Protein AF-A0A533RVN8-F1 (afdb_monomer_lite)

Sequence (141 aa):
MDSPEVNDNVHPDIPPSTPAGSEGTNKLAKRWAARTWWIIAILVTYLFGLGSGYGIRALNTKDNPEPAASSEVDRLVEQIHPKDGYTIPISFGDLGPQMVEAGVFDRDTFIQVYQQAGKPLSADQLAMLDGTYPGEIVINQ

pLDDT: mean 70.25, std 16.24, range [43.53, 97.0]

Structure (mmCIF, N/CA/C/O backbone):
data_AF-A0A533RVN8-F1
#
_entry.id   AF-A0A533RVN8-F1
#
loop_
_atom_site.group_PDB
_atom_site.id
_atom_site.type_symbol
_atom_site.label_atom_id
_atom_site.label_alt_id
_atom_site.label_comp_id
_atom_site.label_asym_id
_atom_site.label_entity_id
_atom_site.label_seq_id
_atom_site.pdbx_PDB_ins_code
_atom_site.Cartn_x
_atom_site.Cartn_y
_atom_site.Cartn_z
_atom_site.occupancy
_atom_site.B_iso_or_equiv
_atom_site.auth_seq_id
_atom_site.auth_comp_id
_atom_site.auth_asym_id
_atom_site.auth_atom_id
_atom_site.pdbx_PDB_model_num
ATOM 1 N N . MET A 1 1 ? 113.494 12.606 -48.702 1.00 54.25 1 MET A N 1
ATOM 2 C CA . MET A 1 1 ? 113.970 13.306 -47.493 1.00 54.25 1 MET A CA 1
ATOM 3 C C . MET A 1 1 ? 113.760 14.796 -47.699 1.00 54.25 1 MET A C 1
ATOM 5 O O . MET A 1 1 ? 113.925 15.226 -48.832 1.00 54.25 1 MET A O 1
ATOM 9 N N . ASP A 1 2 ? 113.428 15.493 -46.609 1.00 44.78 2 ASP A N 1
ATOM 10 C CA . ASP A 1 2 ? 113.097 16.923 -46.457 1.00 44.78 2 ASP A CA 1
ATOM 11 C C . ASP A 1 2 ? 111.762 17.392 -47.047 1.00 44.78 2 ASP A C 1
ATOM 13 O O . ASP A 1 2 ? 111.443 17.055 -48.178 1.00 44.78 2 ASP A O 1
ATOM 17 N N . SER A 1 3 ? 110.937 18.225 -46.410 1.00 55.09 3 SER A N 1
ATOM 18 C CA . SER A 1 3 ? 110.733 18.734 -45.033 1.00 55.09 3 SER A CA 1
ATOM 19 C C . SER A 1 3 ? 109.453 19.629 -45.143 1.00 55.09 3 SER A C 1
ATOM 21 O O . SER A 1 3 ? 108.723 19.473 -46.121 1.00 55.09 3 SER A O 1
ATOM 23 N N . PRO A 1 4 ? 109.096 20.519 -44.203 1.00 67.62 4 PRO A N 1
ATOM 24 C CA . PRO A 1 4 ? 108.079 20.349 -43.169 1.00 67.62 4 PRO A CA 1
ATOM 25 C C . PRO A 1 4 ? 106.945 21.397 -43.328 1.00 67.62 4 PRO A C 1
ATOM 27 O O . PRO A 1 4 ? 106.757 21.949 -44.404 1.00 67.62 4 PRO A O 1
ATOM 30 N N . GLU A 1 5 ? 106.231 21.684 -42.236 1.00 51.06 5 GLU A N 1
ATOM 31 C CA . GLU A 1 5 ? 105.801 23.032 -41.802 1.00 51.06 5 GLU A CA 1
ATOM 32 C C . GLU A 1 5 ? 104.323 23.099 -41.384 1.00 51.06 5 GLU A C 1
ATOM 34 O O . GLU A 1 5 ? 103.386 23.117 -42.178 1.00 51.06 5 GLU A O 1
ATOM 39 N N . VAL A 1 6 ? 104.160 23.099 -40.061 1.00 62.38 6 VAL A N 1
ATOM 40 C CA . VAL A 1 6 ? 102.952 23.438 -39.310 1.00 62.38 6 VAL A CA 1
ATOM 41 C C . VAL A 1 6 ? 102.718 24.941 -39.426 1.00 62.38 6 VAL A C 1
ATOM 43 O O . VAL A 1 6 ? 103.657 25.694 -39.180 1.00 62.38 6 VAL A O 1
ATOM 46 N N . ASN A 1 7 ? 101.480 25.388 -39.657 1.00 52.78 7 ASN A N 1
ATOM 47 C CA . ASN A 1 7 ? 101.056 26.658 -39.069 1.00 52.78 7 ASN A CA 1
ATOM 48 C C . ASN A 1 7 ? 99.537 26.745 -38.863 1.00 52.78 7 ASN A C 1
ATOM 50 O O . ASN A 1 7 ? 98.756 26.718 -39.815 1.00 52.78 7 ASN A O 1
ATOM 54 N N . ASP A 1 8 ? 99.166 26.864 -37.592 1.00 66.56 8 ASP A N 1
ATOM 55 C CA . ASP A 1 8 ? 97.851 27.232 -37.087 1.00 66.56 8 ASP A CA 1
ATOM 56 C C . ASP A 1 8 ? 97.520 28.676 -37.472 1.00 66.56 8 ASP A C 1
ATOM 58 O O . ASP A 1 8 ? 98.383 29.539 -37.378 1.00 66.56 8 ASP A O 1
ATOM 62 N N . ASN A 1 9 ? 96.266 28.983 -37.815 1.00 53.00 9 ASN A N 1
ATOM 63 C CA . ASN A 1 9 ? 95.698 30.286 -37.461 1.00 53.00 9 ASN A CA 1
ATOM 64 C C . ASN A 1 9 ? 94.168 30.268 -37.478 1.00 53.00 9 ASN A C 1
ATOM 66 O O . ASN A 1 9 ? 93.513 29.964 -38.474 1.00 53.00 9 ASN A O 1
ATOM 70 N N . VAL A 1 10 ? 93.632 30.614 -36.313 1.00 52.97 10 VAL A N 1
ATOM 71 C CA . VAL A 1 10 ? 92.223 30.784 -35.972 1.00 52.97 10 VAL A CA 1
ATOM 72 C C . VAL A 1 10 ? 91.805 32.238 -36.252 1.00 52.97 10 VAL A C 1
ATOM 74 O O . VAL A 1 10 ? 92.599 33.154 -36.043 1.00 52.97 10 VAL A O 1
ATOM 77 N N . HIS A 1 11 ? 90.508 32.418 -36.544 1.00 57.50 11 HIS A N 1
ATOM 78 C CA . HIS A 1 11 ? 89.643 33.568 -36.186 1.00 57.50 11 HIS A CA 1
ATOM 79 C C . HIS A 1 11 ? 89.325 34.649 -37.265 1.00 57.50 11 HIS A C 1
ATOM 81 O O . HIS A 1 11 ? 90.005 34.705 -38.284 1.00 57.50 11 HIS A O 1
ATOM 87 N N . PRO A 1 12 ? 88.265 35.482 -37.094 1.00 61.88 12 PRO A N 1
ATOM 88 C CA . PRO A 1 12 ? 86.863 35.226 -37.491 1.00 61.88 12 PRO A CA 1
ATOM 89 C C . PRO A 1 12 ? 86.208 36.368 -38.320 1.00 61.88 12 PRO A C 1
ATOM 91 O O . PRO A 1 12 ? 86.856 37.328 -38.715 1.00 61.88 12 PRO A O 1
ATOM 94 N N . ASP A 1 13 ? 84.883 36.256 -38.481 1.00 45.62 13 ASP A N 1
ATOM 95 C CA . ASP A 1 13 ? 83.883 37.330 -38.610 1.00 45.62 13 ASP A CA 1
ATOM 96 C C . ASP A 1 13 ? 83.578 37.988 -39.978 1.00 45.62 13 ASP A C 1
ATOM 98 O O . ASP A 1 13 ? 84.211 38.944 -40.401 1.00 45.62 13 ASP A O 1
ATOM 102 N N . ILE A 1 14 ? 82.517 37.439 -40.602 1.00 52.94 14 ILE A N 1
ATOM 103 C CA . ILE A 1 14 ? 81.259 38.019 -41.158 1.00 52.94 14 ILE A CA 1
ATOM 104 C C . ILE A 1 14 ? 81.244 39.375 -41.941 1.00 52.94 14 ILE A C 1
ATOM 106 O O . ILE A 1 14 ? 82.153 40.185 -41.868 1.00 52.94 14 ILE A O 1
ATOM 110 N N . PRO A 1 15 ? 80.181 39.662 -42.729 1.00 68.00 15 PRO A N 1
ATOM 111 C CA . PRO A 1 15 ? 80.131 39.645 -44.193 1.00 68.00 15 PRO A CA 1
ATOM 112 C C . PRO A 1 15 ? 79.923 41.072 -44.774 1.00 68.00 15 PRO A C 1
ATOM 114 O O . PRO A 1 15 ? 79.962 42.065 -44.050 1.00 68.00 15 PRO A O 1
ATOM 117 N N . PRO A 1 16 ? 79.567 41.220 -46.061 1.00 50.38 16 PRO A N 1
ATOM 118 C CA . PRO A 1 16 ? 78.174 41.623 -46.253 1.00 50.38 16 PRO A CA 1
ATOM 119 C C . PRO A 1 16 ? 77.472 40.845 -47.364 1.00 50.38 16 PRO A C 1
ATOM 121 O O . PRO A 1 16 ? 77.880 40.795 -48.521 1.00 50.38 16 PRO A O 1
ATOM 124 N N . SER A 1 17 ? 76.343 40.275 -46.968 1.00 61.84 17 SER A N 1
ATOM 125 C CA . SER A 1 17 ? 75.246 39.846 -47.820 1.00 61.84 17 SER A CA 1
ATOM 126 C C . SER A 1 17 ? 74.404 41.051 -48.236 1.00 61.84 17 SER A C 1
ATOM 128 O O . SER A 1 17 ? 74.107 41.886 -47.384 1.00 61.84 17 SER A O 1
ATOM 130 N N . THR A 1 18 ? 73.915 41.083 -49.477 1.00 53.69 18 THR A N 1
ATOM 131 C CA . THR A 1 18 ? 72.487 41.291 -49.803 1.00 53.69 18 THR A CA 1
ATOM 132 C C . THR A 1 18 ? 72.244 40.924 -51.276 1.00 53.69 18 THR A C 1
ATOM 134 O O . THR A 1 18 ? 73.136 41.106 -52.104 1.00 53.69 18 THR A O 1
ATOM 137 N N . PRO A 1 19 ? 71.085 40.321 -51.595 1.00 58.12 19 PRO A N 1
ATOM 138 C CA . PRO A 1 19 ? 70.924 39.371 -52.682 1.00 58.12 19 PRO A CA 1
ATOM 139 C C . PRO A 1 19 ? 70.208 39.983 -53.890 1.00 58.12 19 PRO A C 1
ATOM 141 O O . PRO A 1 19 ? 69.416 40.912 -53.757 1.00 58.12 19 PRO A O 1
ATOM 144 N N . ALA A 1 20 ? 70.390 39.384 -55.063 1.00 43.53 20 ALA A N 1
ATOM 145 C CA . ALA A 1 20 ? 69.442 39.552 -56.154 1.00 43.53 20 ALA A CA 1
ATOM 146 C C . ALA A 1 20 ? 69.366 38.279 -57.002 1.00 43.53 20 ALA A C 1
ATOM 148 O O . ALA A 1 20 ? 70.203 38.032 -57.860 1.00 43.53 20 ALA A O 1
ATOM 149 N N . GLY A 1 21 ? 68.307 37.510 -56.745 1.00 47.00 21 GLY A N 1
ATOM 150 C CA . GLY A 1 21 ? 67.550 36.822 -57.7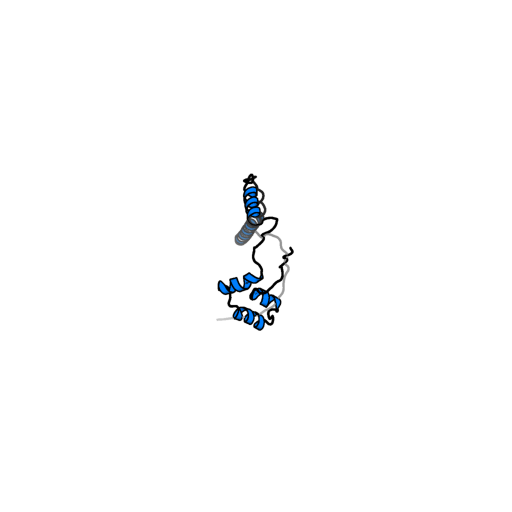85 1.00 47.00 21 GLY A CA 1
ATOM 151 C C . GLY A 1 21 ? 68.160 35.553 -58.371 1.00 47.00 21 GLY A C 1
ATOM 152 O O . GLY A 1 21 ? 68.960 35.591 -59.295 1.00 47.00 21 GLY A O 1
ATOM 153 N N . SER A 1 22 ? 67.620 34.407 -57.969 1.00 52.53 22 SER A N 1
ATOM 154 C CA . SER A 1 22 ? 66.624 33.683 -58.781 1.00 52.53 22 SER A CA 1
ATOM 155 C C . SER A 1 22 ? 66.506 32.246 -58.273 1.00 52.53 22 SER A C 1
ATOM 157 O O . SER A 1 22 ? 67.136 31.322 -58.778 1.00 52.53 22 SER A O 1
ATOM 159 N N . GLU A 1 23 ? 65.671 32.036 -57.256 1.00 48.47 23 GLU A N 1
ATOM 160 C CA . GLU A 1 23 ? 65.262 30.677 -56.914 1.00 48.47 23 GLU A CA 1
ATOM 161 C C . GLU A 1 23 ? 64.190 30.220 -57.891 1.00 48.47 23 GLU A C 1
ATOM 163 O O . GLU A 1 23 ? 63.016 30.591 -57.839 1.00 48.47 23 GLU A O 1
ATOM 168 N N . GLY A 1 24 ? 64.649 29.398 -58.825 1.00 51.25 24 GLY A N 1
ATOM 169 C CA . GLY A 1 24 ? 63.790 28.495 -59.540 1.00 51.25 24 GLY A CA 1
ATOM 170 C C . GLY A 1 24 ? 63.241 27.387 -58.644 1.00 51.25 24 GLY A C 1
ATOM 171 O O . GLY A 1 24 ? 63.704 27.092 -57.545 1.00 51.25 24 GLY A O 1
ATOM 172 N N . THR A 1 25 ? 62.331 26.662 -59.281 1.00 50.28 25 THR A N 1
ATOM 173 C CA . THR A 1 25 ? 61.977 25.267 -59.017 1.00 50.28 25 THR A CA 1
ATOM 174 C C . THR A 1 25 ? 60.860 25.026 -58.003 1.00 50.28 25 THR A C 1
ATOM 176 O O . THR A 1 25 ? 61.015 24.560 -56.881 1.00 50.28 25 THR A O 1
ATOM 179 N N . ASN A 1 26 ? 59.656 25.190 -58.548 1.00 55.75 26 ASN A N 1
ATOM 180 C CA . ASN A 1 26 ? 58.464 24.392 -58.281 1.00 55.75 26 ASN A CA 1
ATOM 181 C C . ASN A 1 26 ? 58.758 22.878 -58.180 1.00 55.75 26 ASN A C 1
ATOM 183 O O . ASN A 1 26 ? 58.464 22.140 -59.118 1.00 55.75 26 ASN A O 1
ATOM 187 N N . LYS A 1 27 ? 59.327 22.380 -57.076 1.00 51.00 27 LYS A N 1
ATOM 188 C CA . LYS A 1 27 ? 59.435 20.931 -56.798 1.00 51.00 27 LYS A CA 1
ATOM 189 C C . LYS A 1 27 ? 59.322 20.570 -55.310 1.00 51.00 27 LYS A C 1
ATOM 191 O O . LYS A 1 27 ? 59.864 19.554 -54.893 1.00 51.00 27 LYS A O 1
ATOM 196 N N . LEU A 1 28 ? 58.556 21.326 -54.516 1.00 51.78 28 LEU A N 1
ATOM 197 C CA . LEU A 1 28 ? 58.273 20.954 -53.117 1.00 51.78 28 LEU A CA 1
ATOM 198 C C . LEU A 1 28 ? 56.783 20.873 -52.743 1.00 51.78 28 LEU A C 1
ATOM 200 O O . LEU A 1 28 ? 56.444 20.849 -51.570 1.00 51.78 28 LEU A O 1
ATOM 204 N N . ALA A 1 29 ? 55.866 20.769 -53.708 1.00 52.78 29 ALA A N 1
ATOM 205 C CA . ALA A 1 29 ? 54.424 20.729 -53.413 1.00 52.78 29 ALA A CA 1
ATOM 206 C C . ALA A 1 29 ? 53.807 19.313 -53.380 1.00 52.78 29 ALA A C 1
ATOM 208 O O . ALA A 1 29 ? 52.590 19.172 -53.290 1.00 52.78 29 ALA A O 1
ATOM 209 N N . LYS A 1 30 ? 54.601 18.233 -53.474 1.00 52.19 30 LYS A N 1
ATOM 210 C CA . LYS A 1 30 ? 54.048 16.884 -53.735 1.00 52.19 30 LYS A CA 1
ATOM 211 C C . LYS A 1 30 ? 53.796 16.006 -52.499 1.00 52.19 30 LYS A C 1
ATOM 213 O O . LYS A 1 30 ? 53.165 14.965 -52.629 1.00 52.19 30 LYS A O 1
ATOM 218 N N . ARG A 1 31 ? 54.231 16.392 -51.292 1.00 55.19 31 ARG A N 1
ATOM 219 C CA . ARG A 1 31 ? 54.023 15.572 -50.070 1.00 55.19 31 ARG A CA 1
ATOM 220 C C . ARG A 1 31 ? 53.049 16.169 -49.052 1.00 55.19 31 ARG A C 1
ATOM 222 O O . ARG A 1 31 ? 52.625 15.463 -48.144 1.00 55.19 31 ARG A O 1
ATOM 229 N N . TRP A 1 32 ? 52.649 17.428 -49.220 1.00 51.09 32 TRP A N 1
ATOM 230 C CA . TRP A 1 32 ? 51.694 18.103 -48.329 1.00 51.09 32 TRP A CA 1
ATOM 231 C C . TRP A 1 32 ? 50.252 18.048 -48.853 1.00 51.09 32 TRP A C 1
ATOM 233 O O . TRP A 1 32 ? 49.316 18.139 -48.068 1.00 51.09 32 TRP A O 1
ATOM 243 N N . ALA A 1 33 ? 50.065 17.779 -50.151 1.00 56.12 33 ALA A N 1
ATOM 244 C CA . ALA A 1 33 ? 48.748 17.675 -50.781 1.00 56.12 33 ALA A CA 1
ATOM 245 C C . ALA A 1 33 ? 47.895 16.512 -50.239 1.00 56.12 33 ALA A C 1
ATOM 247 O O . ALA A 1 33 ? 46.680 16.640 -50.174 1.00 56.12 33 ALA A O 1
ATOM 248 N N . ALA A 1 34 ? 48.510 15.408 -49.796 1.00 58.84 34 ALA A N 1
ATOM 249 C CA . ALA A 1 34 ? 47.780 14.252 -49.265 1.00 58.84 34 ALA A CA 1
ATOM 250 C C . ALA A 1 34 ? 47.105 14.538 -47.909 1.00 58.84 34 ALA A C 1
ATOM 252 O O . ALA A 1 34 ? 46.005 14.054 -47.652 1.00 58.84 34 ALA A O 1
ATOM 253 N N . ARG A 1 35 ? 47.732 15.364 -47.056 1.00 60.72 35 ARG A N 1
ATOM 254 C CA . ARG A 1 35 ? 47.152 15.800 -45.774 1.00 60.72 35 ARG A CA 1
ATOM 255 C C . ARG A 1 35 ? 46.046 16.828 -45.983 1.00 60.72 35 ARG A C 1
ATOM 257 O O . ARG A 1 35 ? 45.006 16.734 -45.341 1.00 60.72 35 ARG A O 1
ATOM 264 N N . THR A 1 36 ? 46.236 17.753 -46.922 1.00 64.75 36 THR A N 1
ATOM 265 C CA . THR A 1 36 ? 45.211 18.743 -47.279 1.00 64.75 36 THR A CA 1
ATOM 266 C C . THR A 1 36 ? 43.980 18.077 -47.894 1.00 64.75 36 THR A C 1
ATOM 268 O O . THR A 1 36 ? 42.862 18.453 -47.563 1.00 64.75 36 THR A O 1
ATOM 271 N N . TRP A 1 37 ? 44.160 17.031 -48.707 1.00 76.31 37 TRP A N 1
ATOM 272 C CA . TRP A 1 37 ? 43.045 16.245 -49.248 1.00 76.31 37 TRP A CA 1
ATOM 273 C C . TRP A 1 37 ? 42.254 15.508 -48.161 1.00 76.31 37 TRP A C 1
ATOM 275 O O . TRP A 1 37 ? 41.029 15.474 -48.216 1.00 76.31 37 TRP A O 1
ATOM 285 N N . TRP A 1 38 ? 42.934 14.984 -47.137 1.00 80.44 38 TRP A N 1
ATOM 286 C CA . TRP A 1 38 ? 42.283 14.350 -45.984 1.00 80.44 38 TRP A CA 1
ATOM 287 C C . TRP A 1 38 ? 41.460 15.341 -45.150 1.00 80.44 38 TRP A C 1
ATOM 289 O O . TRP A 1 38 ? 40.347 15.025 -44.736 1.00 80.44 38 TRP A O 1
ATOM 299 N N . ILE A 1 39 ? 41.964 16.563 -44.952 1.00 83.44 39 ILE A N 1
ATOM 300 C CA . ILE A 1 39 ? 41.230 17.624 -44.246 1.00 83.44 39 ILE A CA 1
ATOM 301 C C . ILE A 1 39 ? 40.012 18.076 -45.061 1.00 83.44 39 ILE A C 1
ATOM 303 O O . ILE A 1 39 ? 38.932 18.238 -44.500 1.00 83.44 39 ILE A O 1
ATOM 307 N N . ILE A 1 40 ? 40.149 18.217 -46.383 1.00 85.44 40 ILE A N 1
ATOM 308 C CA . ILE A 1 40 ? 39.026 18.557 -47.269 1.00 85.44 40 ILE A CA 1
ATOM 309 C C . ILE A 1 40 ? 37.967 17.448 -47.251 1.00 85.44 40 ILE A C 1
ATOM 311 O O . ILE A 1 40 ? 36.782 17.750 -47.148 1.00 85.44 40 ILE A O 1
ATOM 315 N N . ALA A 1 41 ? 38.369 16.174 -47.275 1.00 83.75 41 ALA A N 1
ATOM 316 C CA . ALA A 1 41 ? 37.435 15.051 -47.193 1.00 83.75 41 ALA A CA 1
ATOM 317 C C . ALA A 1 41 ? 36.651 15.035 -45.866 1.00 83.75 41 ALA A C 1
ATOM 319 O O . ALA A 1 41 ? 35.435 14.831 -45.876 1.00 83.75 41 ALA A O 1
ATOM 320 N N . ILE A 1 42 ? 37.309 15.319 -44.733 1.00 85.19 42 ILE A N 1
ATOM 321 C CA . ILE A 1 42 ? 36.640 15.463 -43.429 1.00 85.19 42 ILE A CA 1
ATOM 322 C C . ILE A 1 42 ? 35.682 16.656 -43.441 1.00 85.19 42 ILE A C 1
ATOM 324 O O . ILE A 1 42 ? 34.551 16.532 -42.982 1.00 85.19 42 ILE A O 1
ATOM 328 N N . LEU A 1 43 ? 36.100 17.795 -43.994 1.00 85.50 43 LEU A N 1
ATOM 329 C CA . LEU A 1 43 ? 35.292 19.012 -44.017 1.00 85.50 43 LEU A CA 1
ATOM 330 C C . LEU A 1 43 ? 34.041 18.839 -44.894 1.00 85.50 43 LEU A C 1
ATOM 332 O O . LEU A 1 43 ? 32.952 19.225 -44.483 1.00 85.50 43 LEU A O 1
ATOM 336 N N . VAL A 1 44 ? 34.162 18.173 -46.046 1.00 85.56 44 VAL A N 1
ATOM 337 C CA . VAL A 1 44 ? 33.020 17.816 -46.907 1.00 85.56 44 VAL A CA 1
ATOM 338 C C . VAL A 1 44 ? 32.095 16.816 -46.211 1.00 85.56 44 VAL A C 1
ATOM 340 O O . VAL A 1 44 ? 30.880 16.994 -46.247 1.00 85.56 44 VAL A O 1
ATOM 343 N N . THR A 1 45 ? 32.648 15.812 -45.523 1.00 77.56 45 THR A N 1
ATOM 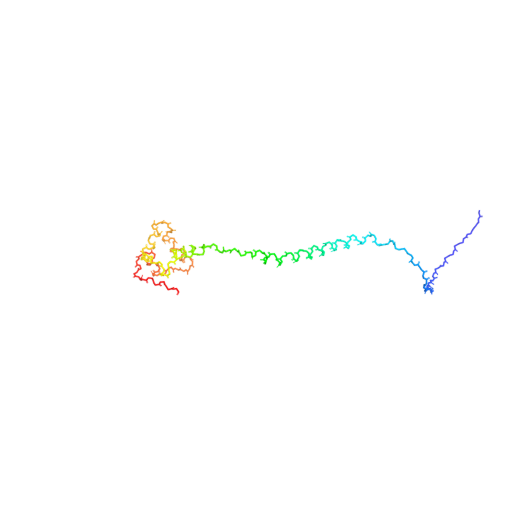344 C CA . THR A 1 45 ? 31.860 14.847 -44.734 1.00 77.56 45 THR A CA 1
ATOM 345 C C . THR A 1 45 ? 31.126 15.536 -43.586 1.00 77.56 45 THR A C 1
ATOM 347 O O . THR A 1 45 ? 29.980 15.203 -43.313 1.00 77.56 45 THR A O 1
ATOM 350 N N . TYR A 1 46 ? 31.743 16.531 -42.945 1.00 80.19 46 TYR A N 1
ATOM 351 C CA . TYR A 1 46 ? 31.110 17.321 -41.894 1.00 80.19 46 TYR A CA 1
ATOM 352 C C . TYR A 1 46 ? 30.012 18.230 -42.463 1.00 80.19 46 TYR A C 1
ATOM 354 O O . TYR A 1 46 ? 28.925 18.275 -41.903 1.00 80.19 46 TYR A O 1
ATOM 362 N N . LEU A 1 47 ? 30.224 18.879 -43.615 1.00 74.69 47 LEU A N 1
ATOM 363 C CA . LEU A 1 47 ? 29.179 19.673 -44.277 1.00 74.69 47 LEU A CA 1
ATOM 364 C C . LEU A 1 47 ? 27.985 18.814 -44.729 1.00 74.69 47 LEU A C 1
ATOM 366 O O . LEU A 1 47 ? 26.840 19.236 -44.571 1.00 74.69 47 LEU A O 1
ATOM 370 N N . PHE A 1 48 ? 28.228 17.603 -45.238 1.00 70.19 48 PHE A N 1
ATOM 371 C CA . PHE A 1 48 ? 27.159 16.673 -45.618 1.00 70.19 48 PHE A CA 1
ATOM 372 C C . PHE A 1 48 ? 26.483 16.015 -44.404 1.00 70.19 48 PHE A C 1
ATOM 374 O O . PHE A 1 48 ? 25.260 15.896 -44.372 1.00 70.19 48 PHE A O 1
ATOM 381 N N . GLY A 1 49 ? 27.249 15.621 -43.387 1.00 66.69 49 GLY A N 1
ATOM 382 C CA . GLY A 1 49 ? 26.746 14.957 -42.182 1.00 66.69 49 GLY A CA 1
ATOM 383 C C . GLY A 1 49 ? 25.982 15.891 -41.244 1.00 66.69 49 GLY A C 1
ATOM 384 O O . GLY A 1 49 ? 24.980 15.482 -40.664 1.00 66.69 49 GLY A O 1
ATOM 385 N N . LEU A 1 50 ? 26.393 17.159 -41.138 1.00 65.31 50 LEU A N 1
ATOM 386 C CA . LEU A 1 50 ? 25.727 18.139 -40.275 1.00 65.31 50 LEU A CA 1
ATOM 387 C C . LEU A 1 50 ? 24.473 18.744 -40.935 1.00 65.31 50 LEU A C 1
ATOM 389 O O . LEU A 1 50 ? 23.520 19.083 -40.239 1.00 65.31 50 LEU A O 1
ATOM 393 N N . GLY A 1 51 ? 24.430 18.831 -42.271 1.00 56.09 51 GLY A N 1
ATOM 394 C CA . GLY A 1 51 ? 23.258 19.310 -43.020 1.00 56.09 51 GLY A CA 1
ATOM 395 C C . GLY A 1 51 ? 22.167 18.253 -43.255 1.00 56.09 51 GLY A C 1
ATOM 396 O O . GLY A 1 51 ? 21.015 18.602 -43.503 1.00 56.09 51 GLY A O 1
ATOM 397 N N . SER A 1 52 ? 22.497 16.962 -43.147 1.00 59.00 52 SER A N 1
ATOM 398 C CA . SER A 1 52 ? 21.592 15.848 -43.474 1.00 59.00 52 SER A CA 1
ATOM 399 C C . SER A 1 52 ? 20.474 15.602 -42.447 1.00 59.00 52 SER A C 1
ATOM 401 O O . SER A 1 52 ? 19.515 14.897 -42.765 1.00 59.00 52 SER A O 1
ATOM 403 N N . GLY A 1 53 ? 20.579 16.128 -41.222 1.00 59.38 53 GLY A N 1
ATOM 404 C CA . GLY A 1 53 ? 19.664 15.783 -40.124 1.00 59.38 53 GLY A CA 1
ATOM 405 C C . GLY A 1 53 ? 18.442 16.693 -39.963 1.00 59.38 53 GLY A C 1
ATOM 406 O O . GLY A 1 53 ? 17.440 16.269 -39.391 1.00 59.38 53 GLY A O 1
ATOM 407 N N . TYR A 1 54 ? 18.492 17.931 -40.464 1.00 65.50 54 TYR A N 1
ATOM 408 C CA . TYR A 1 54 ? 17.509 18.960 -40.089 1.00 65.50 54 TYR A CA 1
ATOM 409 C C . TYR A 1 54 ? 16.356 19.149 -41.092 1.00 65.50 54 TYR A C 1
ATOM 411 O O . TYR A 1 54 ? 15.380 19.817 -40.766 1.00 65.50 54 TYR A O 1
ATOM 419 N N . GLY A 1 55 ? 16.425 18.550 -42.288 1.00 61.44 55 GLY A N 1
ATOM 420 C CA . GLY A 1 55 ? 15.447 18.783 -43.366 1.00 61.44 55 GLY A CA 1
ATOM 421 C C . GLY A 1 55 ? 14.476 17.637 -43.682 1.00 61.44 55 GLY A C 1
ATOM 422 O O . GLY A 1 55 ? 13.456 17.867 -44.325 1.00 61.44 55 GLY A O 1
ATOM 423 N N . ILE A 1 56 ? 14.744 16.400 -43.244 1.00 59.22 56 ILE A N 1
ATOM 424 C CA . ILE A 1 56 ? 13.995 15.218 -43.731 1.00 59.22 56 ILE A CA 1
ATOM 425 C C . ILE A 1 56 ? 12.703 14.943 -42.939 1.00 59.22 56 ILE A C 1
ATOM 427 O O . ILE A 1 56 ? 11.842 14.195 -43.396 1.00 59.22 56 ILE A O 1
ATOM 431 N N . ARG A 1 57 ? 12.474 15.615 -41.802 1.00 58.88 57 ARG A N 1
ATOM 432 C CA . ARG A 1 57 ? 11.212 15.455 -41.055 1.00 58.88 57 ARG A CA 1
ATOM 433 C C . ARG A 1 57 ? 10.047 16.288 -41.609 1.00 58.88 57 ARG A C 1
ATOM 435 O O . ARG A 1 57 ? 8.908 15.980 -41.294 1.00 58.88 57 ARG A O 1
ATOM 442 N N . ALA A 1 58 ? 10.314 17.300 -42.442 1.00 57.28 58 ALA A N 1
ATOM 443 C CA . ALA A 1 58 ? 9.287 18.221 -42.947 1.00 57.28 58 ALA A CA 1
ATOM 444 C C . ALA A 1 58 ? 8.678 17.816 -44.304 1.00 57.28 58 ALA A C 1
ATOM 446 O O . ALA A 1 58 ? 7.589 18.266 -44.637 1.00 57.28 58 ALA A O 1
ATOM 447 N N . LEU A 1 59 ? 9.341 16.953 -45.082 1.00 62.31 59 LEU A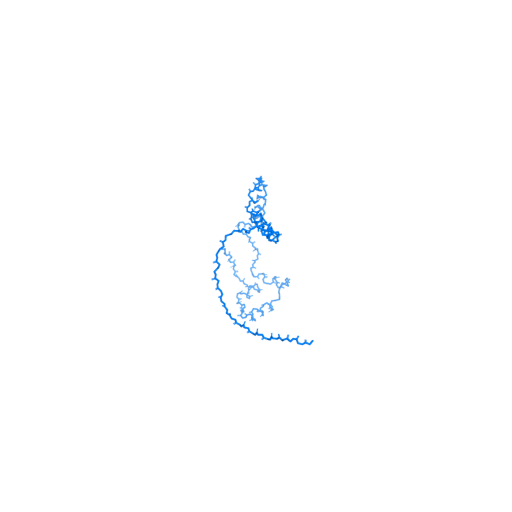 N 1
ATOM 448 C CA . LEU A 1 59 ? 8.852 16.524 -46.405 1.00 62.31 59 LEU A CA 1
ATOM 449 C C . LEU A 1 59 ? 8.074 15.197 -46.381 1.00 62.31 59 LEU A C 1
ATOM 451 O O . LEU A 1 59 ? 7.480 14.821 -47.389 1.00 62.31 59 LEU A O 1
ATOM 455 N N . ASN A 1 60 ? 8.047 14.505 -45.237 1.00 57.31 60 ASN A N 1
ATOM 456 C CA . ASN A 1 60 ? 7.284 13.266 -45.048 1.00 57.31 60 ASN A CA 1
ATOM 457 C C . ASN A 1 60 ? 5.928 13.470 -44.359 1.00 57.31 60 ASN A C 1
ATOM 459 O O . ASN A 1 60 ? 5.208 12.495 -44.155 1.00 57.31 60 ASN A O 1
ATOM 463 N N . THR A 1 61 ? 5.530 14.712 -44.074 1.00 56.91 61 THR A N 1
ATOM 464 C CA . THR A 1 61 ? 4.138 15.041 -43.739 1.00 56.91 61 THR A CA 1
ATOM 465 C C . THR A 1 61 ? 3.333 15.118 -45.036 1.00 56.91 61 THR A C 1
ATOM 467 O O . THR A 1 61 ? 2.886 16.179 -45.453 1.00 56.91 61 THR A O 1
ATOM 470 N N . LYS A 1 62 ? 3.218 13.987 -45.739 1.00 53.12 62 LYS A N 1
ATOM 471 C CA . LYS A 1 62 ? 2.106 13.799 -46.666 1.00 53.12 62 LYS A CA 1
ATOM 472 C C . LYS A 1 62 ? 0.899 13.516 -45.799 1.00 53.12 62 LYS A C 1
ATOM 474 O O . LYS A 1 62 ? 0.948 12.590 -44.992 1.00 53.12 62 LYS A O 1
ATOM 479 N N . ASP A 1 63 ? -0.116 14.346 -45.966 1.00 59.16 63 ASP A N 1
ATOM 480 C CA . ASP A 1 63 ? -1.433 14.234 -45.364 1.00 59.16 63 ASP A CA 1
ATOM 481 C C . ASP A 1 63 ? -1.898 12.777 -45.409 1.00 59.16 63 ASP A C 1
ATOM 483 O O . ASP A 1 63 ? -2.341 12.265 -46.437 1.00 59.16 63 ASP A O 1
ATOM 487 N N . ASN A 1 64 ? -1.726 12.080 -44.290 1.00 55.59 64 ASN A N 1
ATOM 488 C CA . ASN A 1 64 ? -2.421 10.837 -44.059 1.00 55.59 64 ASN A CA 1
ATOM 489 C C . ASN A 1 64 ? -3.785 11.297 -43.545 1.00 55.59 64 ASN A C 1
ATOM 491 O O . ASN A 1 64 ? -3.813 11.891 -42.463 1.00 55.59 64 ASN A O 1
ATOM 495 N N . PRO A 1 65 ? -4.894 11.138 -44.292 1.00 55.66 65 PRO A N 1
ATOM 496 C CA . PRO A 1 65 ? -6.197 11.325 -43.681 1.00 55.66 65 PRO A CA 1
ATOM 497 C C . PRO A 1 65 ? -6.230 10.379 -42.483 1.00 55.66 65 PRO A C 1
ATOM 499 O O . PRO A 1 65 ? -6.064 9.169 -42.649 1.00 55.66 65 PRO A O 1
ATOM 502 N N . GLU A 1 66 ? -6.326 10.952 -41.281 1.00 54.31 66 GLU A N 1
ATOM 503 C CA . GLU A 1 66 ? -6.514 10.198 -40.051 1.00 54.31 66 GLU A CA 1
ATOM 504 C C . GLU A 1 66 ? -7.574 9.127 -40.322 1.00 54.31 66 GLU A C 1
ATOM 506 O O . GLU A 1 66 ? -8.699 9.466 -40.713 1.00 54.31 66 GLU A O 1
ATOM 511 N N . PRO A 1 67 ? -7.256 7.831 -40.167 1.00 50.75 67 PRO A N 1
ATOM 512 C CA . PRO A 1 67 ? -8.321 6.861 -40.097 1.00 50.75 67 PRO A CA 1
ATOM 513 C C . PRO A 1 67 ? -9.139 7.227 -38.857 1.00 50.75 67 PRO A C 1
ATOM 515 O O . PRO A 1 67 ? -8.587 7.670 -37.850 1.00 50.75 67 PRO A O 1
ATOM 518 N N . ALA A 1 68 ? -10.447 7.013 -38.923 1.00 55.50 68 ALA A N 1
ATOM 519 C CA . ALA A 1 68 ? -11.429 7.205 -37.855 1.00 55.50 68 ALA A CA 1
ATOM 520 C C . ALA A 1 68 ? -11.171 6.379 -36.562 1.00 55.50 68 ALA A C 1
ATOM 522 O O . ALA A 1 68 ? -12.093 6.109 -35.796 1.00 55.50 68 ALA A O 1
ATOM 523 N N . ALA A 1 69 ? -9.925 5.975 -36.311 1.00 55.66 69 ALA A N 1
ATOM 524 C CA . ALA A 1 69 ? -9.429 5.244 -35.158 1.00 55.66 69 ALA A CA 1
ATOM 525 C C . ALA A 1 69 ? -9.367 6.094 -33.879 1.00 55.66 69 ALA A C 1
ATOM 527 O O . ALA A 1 69 ? -9.375 5.520 -32.794 1.00 55.66 69 ALA A O 1
ATOM 528 N N . SER A 1 70 ? -9.362 7.431 -33.974 1.00 56.94 70 SER A N 1
ATOM 529 C CA . SER A 1 70 ? -9.519 8.300 -32.795 1.00 56.94 70 SER A CA 1
ATOM 530 C C . SER A 1 70 ? -10.837 8.005 -32.078 1.00 56.94 70 SER A C 1
ATOM 532 O O . SER A 1 70 ? -10.846 7.773 -30.877 1.00 56.94 70 SER A O 1
ATOM 534 N N . SER A 1 71 ? -11.927 7.838 -32.834 1.00 65.44 71 SER A N 1
ATOM 535 C CA . SER A 1 71 ? -13.242 7.526 -32.265 1.00 65.44 71 SER A CA 1
ATOM 536 C C . SER A 1 71 ? -13.335 6.148 -31.600 1.00 65.44 71 SER A C 1
ATOM 538 O O . SER A 1 71 ? -14.126 5.966 -30.679 1.00 65.44 71 SER A O 1
ATOM 540 N N . GLU A 1 72 ? -12.548 5.169 -32.050 1.00 73.25 72 GLU A N 1
ATOM 541 C CA . GLU A 1 72 ? -12.563 3.815 -31.487 1.00 73.25 72 GLU A CA 1
ATOM 542 C C . GLU A 1 72 ? -11.713 3.732 -30.217 1.00 73.25 72 GLU A C 1
ATOM 544 O O . GLU A 1 72 ? -12.153 3.163 -29.218 1.00 73.25 72 GLU A O 1
ATOM 549 N N . VAL A 1 73 ? -10.547 4.385 -30.213 1.00 75.56 73 VAL A N 1
ATOM 550 C CA . VAL A 1 73 ? -9.726 4.538 -29.006 1.00 75.56 73 VAL A CA 1
ATOM 551 C C . VAL A 1 73 ? -10.463 5.369 -27.955 1.00 75.56 73 VAL A C 1
ATOM 553 O O . VAL A 1 73 ? -10.498 4.961 -26.800 1.00 75.56 73 VAL A O 1
ATOM 556 N N . ASP A 1 74 ? -11.133 6.458 -28.336 1.00 74.69 74 ASP A N 1
ATOM 557 C CA . ASP A 1 74 ? -11.914 7.285 -27.405 1.00 74.69 74 ASP A CA 1
ATOM 558 C C . ASP A 1 74 ? -13.081 6.508 -26.777 1.00 74.69 74 ASP A C 1
ATOM 560 O O . ASP A 1 74 ? -13.346 6.639 -25.582 1.00 74.69 74 ASP A O 1
ATOM 564 N N . ARG A 1 75 ? -13.743 5.632 -27.546 1.00 73.31 75 ARG A N 1
ATOM 565 C CA . ARG A 1 75 ? -14.796 4.741 -27.027 1.00 73.31 75 ARG A CA 1
ATOM 566 C C . ARG A 1 75 ? -14.252 3.677 -26.078 1.00 73.31 75 ARG A C 1
ATOM 568 O O . ARG A 1 75 ? -14.891 3.384 -25.071 1.00 73.31 75 ARG A O 1
ATOM 575 N N . LEU A 1 76 ? -13.080 3.113 -26.374 1.00 75.81 76 LEU A N 1
ATOM 576 C CA . LEU A 1 76 ? -12.400 2.176 -25.475 1.00 75.81 76 LEU A CA 1
ATOM 577 C C . LEU A 1 76 ? -11.960 2.869 -24.183 1.00 75.81 76 LEU A C 1
ATOM 579 O O . LEU A 1 76 ? -12.114 2.295 -23.108 1.00 75.81 76 LEU A O 1
ATOM 583 N N . VAL A 1 77 ? -11.468 4.107 -24.274 1.00 72.00 77 VAL A N 1
ATOM 584 C CA . VAL A 1 77 ? -11.101 4.936 -23.119 1.00 72.00 77 VAL A CA 1
ATOM 585 C C . VAL A 1 77 ? -12.327 5.248 -22.259 1.00 72.00 77 VAL A C 1
ATOM 587 O O . VAL A 1 77 ? -12.251 5.109 -21.043 1.00 72.00 77 VAL A O 1
ATOM 590 N N . GLU A 1 78 ? -13.470 5.587 -22.859 1.00 69.31 78 GLU A N 1
ATOM 591 C CA . GLU A 1 78 ? -14.724 5.824 -22.124 1.00 69.31 78 GLU A CA 1
ATOM 592 C C . GLU A 1 78 ? -15.280 4.542 -21.477 1.00 69.31 78 GLU A C 1
ATOM 594 O O . GLU A 1 78 ? -15.882 4.602 -20.407 1.00 69.31 78 GLU A O 1
ATOM 599 N N . GLN A 1 79 ? -15.026 3.372 -22.076 1.00 69.69 79 GLN A N 1
ATOM 600 C CA . GLN A 1 79 ? -15.416 2.076 -21.516 1.00 69.69 79 GLN A CA 1
ATOM 601 C C . GLN A 1 79 ? -14.538 1.645 -20.336 1.00 69.69 79 GLN A C 1
ATOM 603 O O . GLN A 1 79 ? -15.054 1.064 -19.385 1.00 69.69 79 GLN A O 1
ATOM 608 N N . ILE A 1 80 ? -13.225 1.894 -20.385 1.00 71.50 80 ILE A N 1
ATOM 609 C CA . ILE A 1 80 ? -12.319 1.537 -19.282 1.00 71.50 80 ILE A CA 1
ATOM 610 C C . ILE A 1 80 ? -12.272 2.607 -18.197 1.00 71.50 80 ILE A C 1
ATOM 612 O O . ILE A 1 80 ? -11.980 2.255 -17.064 1.00 71.50 80 ILE A O 1
ATOM 616 N N . HIS A 1 81 ? -12.570 3.869 -18.508 1.00 67.88 81 HIS A N 1
ATOM 617 C CA . HIS A 1 81 ? -12.598 4.994 -17.575 1.00 67.88 81 HIS A CA 1
ATOM 618 C C . HIS A 1 81 ? -13.940 5.739 -17.700 1.00 67.88 81 HIS A C 1
ATOM 620 O O . HIS A 1 81 ? -13.993 6.818 -18.300 1.00 67.88 81 HIS A O 1
ATOM 626 N N . PRO A 1 82 ? -15.036 5.187 -17.147 1.00 70.25 82 PRO A N 1
ATOM 627 C CA . PRO A 1 82 ? -16.294 5.910 -17.050 1.00 70.25 82 PRO A CA 1
ATOM 628 C C . PRO A 1 82 ? -16.053 7.254 -16.355 1.00 70.25 82 PRO A C 1
ATOM 630 O O . PRO A 1 82 ? -15.370 7.324 -15.332 1.00 70.25 82 PRO A O 1
ATOM 633 N N . LYS A 1 83 ? -16.608 8.330 -16.924 1.00 67.19 83 LYS A N 1
ATOM 634 C CA . LYS A 1 83 ? -16.427 9.711 -16.432 1.00 67.19 83 LYS A CA 1
ATOM 635 C C . LYS A 1 83 ? -16.884 9.893 -14.984 1.00 67.19 83 LYS A C 1
ATOM 637 O O . LYS A 1 83 ? -16.330 10.722 -14.273 1.00 67.19 83 LYS A O 1
ATOM 642 N N . ASP A 1 84 ? -17.843 9.077 -14.560 1.00 70.50 84 ASP A N 1
ATOM 643 C CA . ASP A 1 84 ? -18.395 9.066 -13.206 1.00 70.50 84 ASP A CA 1
ATOM 644 C C . ASP A 1 84 ? -17.570 8.200 -12.226 1.00 70.50 84 ASP A C 1
ATOM 646 O O . ASP A 1 84 ? -17.898 8.109 -11.044 1.00 70.50 84 ASP A O 1
ATOM 650 N N . GLY A 1 85 ? -16.481 7.576 -12.696 1.00 64.31 85 GLY A N 1
ATOM 651 C CA . GLY A 1 85 ? -15.667 6.630 -11.933 1.00 64.31 85 GLY A CA 1
ATOM 652 C C . GLY A 1 85 ? -16.298 5.237 -11.827 1.00 64.31 85 GLY A C 1
ATOM 653 O O . GLY A 1 85 ? -17.368 4.966 -12.369 1.00 64.31 85 GLY A O 1
ATOM 654 N N . TYR A 1 86 ? -15.619 4.318 -11.135 1.00 57.91 86 TYR A N 1
ATOM 655 C CA . TYR A 1 86 ? -16.189 3.017 -10.775 1.00 57.91 86 TYR A CA 1
ATOM 656 C C . TYR A 1 86 ? -16.582 3.006 -9.307 1.00 57.91 86 TYR A C 1
ATOM 658 O O . TYR A 1 86 ? -15.751 3.242 -8.430 1.00 57.91 86 TYR A O 1
ATOM 666 N N . THR A 1 87 ? -17.828 2.633 -9.031 1.00 56.69 87 THR A N 1
ATOM 667 C CA . THR A 1 87 ? -18.227 2.205 -7.692 1.00 56.69 87 THR A CA 1
ATOM 668 C C . THR A 1 87 ? -17.735 0.778 -7.493 1.00 56.69 87 THR A C 1
ATOM 670 O O . THR A 1 87 ? -18.313 -0.162 -8.038 1.00 56.69 87 THR A O 1
ATOM 673 N N . ILE A 1 88 ? -16.649 0.601 -6.742 1.00 57.09 88 ILE A N 1
ATOM 674 C CA . ILE A 1 88 ? -16.222 -0.736 -6.332 1.00 57.09 88 ILE A CA 1
ATOM 675 C C . ILE A 1 88 ? -17.103 -1.138 -5.142 1.00 57.09 88 ILE A C 1
ATOM 677 O O . ILE A 1 88 ? -17.073 -0.444 -4.126 1.00 57.09 88 ILE A O 1
ATOM 681 N N . PRO A 1 89 ? -17.887 -2.230 -5.225 1.00 55.03 89 PRO A N 1
ATOM 682 C CA . PRO A 1 89 ? -18.739 -2.691 -4.132 1.00 55.03 89 PRO A CA 1
ATOM 683 C C . PRO A 1 89 ? -17.905 -3.442 -3.084 1.00 55.03 89 PRO A C 1
ATOM 685 O O . PRO A 1 89 ? -18.212 -4.575 -2.726 1.00 55.03 89 PRO A O 1
ATOM 688 N N . ILE A 1 90 ? -16.809 -2.834 -2.632 1.00 56.28 90 ILE A N 1
ATOM 689 C CA . ILE A 1 90 ? -16.022 -3.322 -1.505 1.00 56.28 90 ILE A CA 1
ATOM 690 C C . ILE A 1 90 ? -16.239 -2.362 -0.347 1.00 56.28 90 ILE A C 1
ATOM 692 O O . ILE A 1 90 ? -15.882 -1.186 -0.409 1.00 56.28 90 ILE A O 1
ATOM 696 N N . SER A 1 91 ? -16.835 -2.872 0.726 1.00 63.88 91 SER A N 1
ATOM 697 C CA . SER A 1 91 ? -16.644 -2.236 2.018 1.00 63.88 91 SER A CA 1
ATOM 698 C C . SER A 1 91 ? -15.167 -2.403 2.350 1.00 63.88 91 SER A C 1
ATOM 700 O O . SER A 1 91 ? -14.644 -3.515 2.272 1.00 63.88 91 SER A O 1
ATOM 702 N N . PHE A 1 92 ? -14.465 -1.316 2.669 1.00 64.50 92 PHE A N 1
ATOM 703 C CA . PHE A 1 92 ? -13.024 -1.385 2.932 1.00 64.50 92 PHE A CA 1
ATOM 704 C C . PHE A 1 92 ? -12.687 -2.331 4.093 1.00 64.50 92 PHE A C 1
ATOM 706 O O . PHE A 1 92 ? -11.565 -2.821 4.173 1.00 64.50 92 PHE A O 1
ATOM 713 N N . GLY A 1 93 ? -13.674 -2.630 4.947 1.00 67.31 93 GLY A N 1
ATOM 714 C CA . GLY A 1 93 ? -13.567 -3.687 5.937 1.00 67.31 93 GLY A CA 1
ATOM 715 C C . GLY A 1 93 ? -13.245 -5.054 5.313 1.00 67.31 93 GLY A C 1
ATOM 716 O O . GLY A 1 93 ? -12.300 -5.715 5.715 1.00 67.31 93 GLY A O 1
ATOM 717 N N . ASP A 1 94 ? -13.931 -5.481 4.262 1.00 77.94 94 ASP A N 1
ATOM 718 C CA . ASP A 1 94 ? -13.784 -6.870 3.805 1.00 77.94 94 ASP A CA 1
ATOM 719 C C . ASP A 1 94 ? -12.483 -7.126 3.023 1.00 77.94 94 ASP A C 1
ATOM 721 O O . ASP A 1 94 ? -12.085 -8.276 2.835 1.00 77.94 94 ASP A O 1
ATOM 725 N N . LEU A 1 95 ? -11.791 -6.070 2.583 1.00 84.12 95 LEU A N 1
ATOM 726 C CA . LEU A 1 95 ? -10.611 -6.187 1.726 1.00 84.12 95 LEU A CA 1
ATOM 727 C C . LEU A 1 95 ? -9.409 -6.804 2.455 1.00 84.12 95 LEU A C 1
ATOM 729 O O . LEU A 1 95 ? -8.751 -7.685 1.906 1.00 84.12 95 LEU A O 1
ATOM 733 N N . GLY A 1 96 ? -9.125 -6.364 3.684 1.00 89.06 96 GLY A N 1
ATOM 734 C CA . GLY A 1 96 ? -8.013 -6.890 4.482 1.00 89.06 96 GLY A CA 1
ATOM 735 C C . GLY A 1 96 ? -8.108 -8.408 4.691 1.00 89.06 96 GLY A C 1
ATOM 736 O O . GLY A 1 96 ? -7.196 -9.129 4.274 1.00 89.06 96 GLY A O 1
ATOM 737 N N . PRO A 1 97 ? -9.232 -8.920 5.229 1.00 90.88 97 PRO A N 1
ATOM 738 C CA . PRO A 1 97 ? -9.463 -10.353 5.392 1.00 90.88 97 PRO A CA 1
ATOM 739 C C . PRO A 1 97 ? -9.410 -11.133 4.074 1.00 90.88 97 PRO A C 1
ATOM 741 O O . PRO A 1 97 ? -8.766 -12.180 4.023 1.00 90.88 97 PRO A O 1
ATOM 744 N N . GLN A 1 98 ? -10.005 -10.612 2.992 1.00 89.69 98 GLN A N 1
ATOM 745 C CA . GLN A 1 98 ? -9.973 -11.268 1.678 1.00 89.69 98 GLN A CA 1
ATOM 746 C C . GLN A 1 98 ? -8.551 -11.400 1.122 1.00 89.69 98 GLN A C 1
ATOM 748 O O . GLN A 1 98 ? -8.218 -12.415 0.517 1.00 89.69 98 GLN A O 1
ATOM 753 N N . MET A 1 99 ? -7.690 -10.399 1.328 1.00 90.12 99 MET A N 1
ATOM 754 C CA . MET A 1 99 ? -6.296 -10.460 0.880 1.00 90.12 99 MET A CA 1
ATOM 755 C C . MET A 1 99 ? -5.473 -11.479 1.676 1.00 90.12 99 MET A C 1
ATOM 757 O O . MET A 1 99 ? -4.629 -12.163 1.090 1.00 90.12 99 MET A O 1
ATOM 761 N N . VAL A 1 100 ? -5.734 -11.604 2.981 1.00 92.94 100 VAL A N 1
ATOM 762 C CA . VAL A 1 100 ? -5.117 -12.635 3.830 1.00 92.94 100 VAL A CA 1
ATOM 763 C C . VAL A 1 100 ? -5.595 -14.026 3.409 1.00 92.94 100 VAL A C 1
ATOM 765 O O . VAL A 1 100 ? -4.776 -14.922 3.217 1.00 92.94 100 VAL A O 1
ATOM 768 N N . GLU A 1 101 ? -6.901 -14.205 3.193 1.00 91.56 101 GLU A N 1
ATOM 769 C CA . GLU A 1 101 ? -7.490 -15.475 2.745 1.00 91.56 101 GLU A CA 1
ATOM 770 C C . GLU A 1 101 ? -6.989 -15.889 1.353 1.00 91.56 101 GLU A C 1
ATOM 772 O O . GLU A 1 101 ? -6.668 -17.055 1.122 1.00 91.56 101 GLU A O 1
ATOM 777 N N . ALA A 1 102 ? -6.838 -14.928 0.439 1.00 93.44 102 ALA A N 1
ATOM 778 C CA . ALA A 1 102 ? -6.261 -15.146 -0.885 1.00 93.44 102 ALA A CA 1
ATOM 779 C C . ALA A 1 102 ? -4.737 -15.395 -0.862 1.00 93.44 102 ALA A C 1
ATOM 781 O O . ALA A 1 102 ? -4.145 -15.658 -1.910 1.00 93.44 102 ALA A O 1
ATOM 782 N N . GLY A 1 103 ? -4.089 -15.305 0.306 1.00 92.19 103 GLY A N 1
ATOM 783 C CA . GLY A 1 103 ? -2.654 -15.539 0.470 1.00 92.19 103 GLY A CA 1
ATOM 784 C C . GLY A 1 103 ? -1.769 -14.449 -0.135 1.00 92.19 103 GLY A C 1
ATOM 785 O O . GLY A 1 103 ? -0.595 -14.698 -0.409 1.00 92.19 103 GLY A O 1
ATOM 786 N N . VAL A 1 104 ? -2.307 -13.244 -0.361 1.00 95.19 104 VAL A N 1
ATOM 787 C CA . VAL A 1 104 ? -1.538 -12.108 -0.900 1.00 95.19 104 VAL A CA 1
ATOM 788 C C . VAL A 1 104 ? -0.450 -11.686 0.087 1.00 95.19 104 VAL A C 1
ATOM 790 O O . VAL A 1 104 ? 0.666 -11.357 -0.317 1.00 95.19 104 VAL A O 1
ATOM 793 N N . PHE A 1 105 ? -0.764 -11.716 1.382 1.00 93.75 105 PHE A N 1
ATOM 794 C CA . PHE A 1 105 ? 0.188 -11.512 2.466 1.00 93.75 105 PHE A CA 1
ATOM 795 C C . PHE A 1 105 ? -0.269 -12.244 3.734 1.00 93.75 105 PHE A C 1
ATOM 797 O O . PHE A 1 105 ? -1.454 -12.509 3.925 1.00 93.75 105 PHE A O 1
ATOM 804 N N . ASP A 1 106 ? 0.681 -12.528 4.623 1.00 95.50 106 ASP A N 1
ATOM 805 C CA . ASP A 1 106 ? 0.391 -12.983 5.980 1.00 95.50 106 ASP A CA 1
ATOM 806 C C . ASP A 1 106 ? 0.160 -11.778 6.900 1.00 95.50 106 ASP A C 1
ATOM 808 O O . ASP A 1 106 ? 0.941 -10.820 6.899 1.00 95.50 106 ASP A O 1
ATOM 812 N N . ARG A 1 107 ? -0.919 -11.823 7.683 1.00 94.00 107 ARG A N 1
ATOM 813 C CA . ARG A 1 107 ? -1.360 -10.704 8.521 1.00 94.00 107 ARG A CA 1
ATOM 814 C C . ARG A 1 107 ? -0.302 -10.297 9.546 1.00 94.00 107 ARG A C 1
ATOM 816 O O . ARG A 1 107 ? 0.017 -9.114 9.669 1.00 94.00 107 ARG A O 1
ATOM 823 N N . ASP A 1 108 ? 0.240 -11.260 10.280 1.00 95.19 108 ASP A N 1
ATOM 824 C CA . ASP A 1 108 ? 1.152 -10.978 11.389 1.00 95.19 108 ASP A CA 1
ATOM 825 C C . ASP A 1 108 ? 2.517 -10.524 10.871 1.00 95.19 108 ASP A 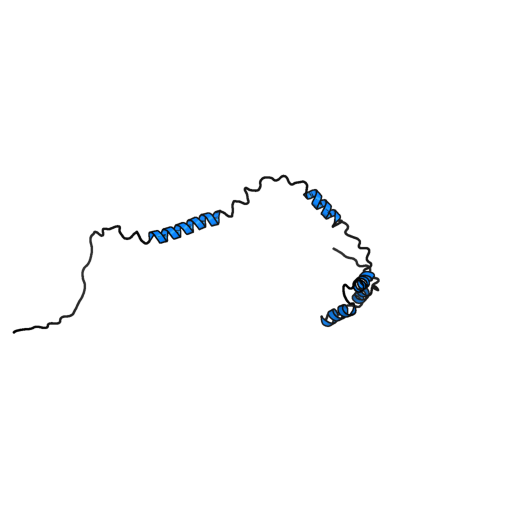C 1
ATOM 827 O O . ASP A 1 108 ? 3.098 -9.567 11.390 1.00 95.19 108 ASP A O 1
ATOM 831 N N . THR A 1 109 ? 2.977 -11.128 9.775 1.00 95.94 109 THR A N 1
ATOM 832 C CA . THR A 1 109 ? 4.173 -10.695 9.046 1.00 95.94 109 THR A CA 1
ATOM 833 C C . THR A 1 109 ? 4.019 -9.259 8.547 1.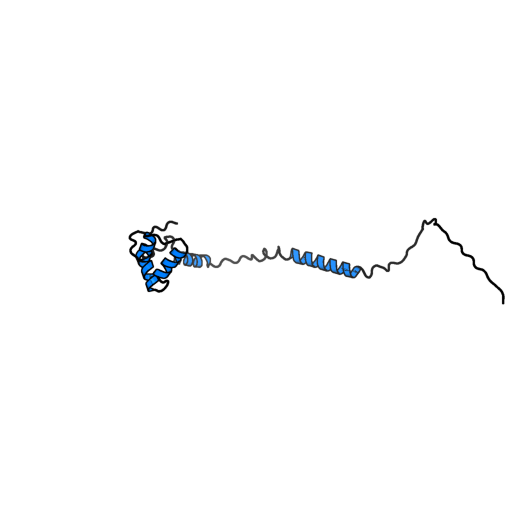00 95.94 109 THR A C 1
ATOM 835 O O . THR A 1 109 ? 4.929 -8.446 8.716 1.00 95.94 109 THR A O 1
ATOM 838 N N . PHE A 1 110 ? 2.861 -8.909 7.979 1.00 94.75 110 PHE A N 1
ATOM 839 C CA . PHE A 1 110 ? 2.576 -7.552 7.514 1.00 94.75 110 PHE A CA 1
ATOM 840 C C . PHE A 1 110 ? 2.654 -6.533 8.661 1.00 94.75 110 PHE A C 1
ATOM 842 O O . PHE A 1 110 ? 3.357 -5.527 8.553 1.00 94.75 110 PHE A O 1
ATOM 849 N N . ILE A 1 111 ? 2.014 -6.823 9.799 1.00 95.81 111 ILE A N 1
ATOM 850 C CA . ILE A 1 111 ? 2.072 -5.969 10.996 1.00 95.81 111 ILE A CA 1
ATOM 851 C C . ILE A 1 111 ? 3.519 -5.826 11.494 1.00 95.81 111 ILE A C 1
ATOM 853 O O . ILE A 1 111 ? 3.966 -4.719 11.815 1.00 95.81 111 ILE A O 1
ATOM 857 N N . GLN A 1 112 ? 4.268 -6.929 11.534 1.00 96.81 112 GLN A N 1
ATOM 858 C CA . GLN A 1 112 ? 5.643 -6.950 12.021 1.00 96.81 112 GLN A CA 1
ATOM 859 C C . GLN A 1 112 ? 6.579 -6.092 11.161 1.00 96.81 112 GLN A C 1
ATOM 861 O O . GLN A 1 112 ? 7.405 -5.361 11.710 1.00 96.81 112 GLN A O 1
ATOM 866 N N . VAL A 1 113 ? 6.432 -6.121 9.834 1.00 97.00 113 VAL A N 1
ATOM 867 C CA . VAL A 1 113 ? 7.234 -5.291 8.918 1.00 97.00 113 VAL A CA 1
ATOM 868 C C . VAL A 1 113 ? 7.045 -3.803 9.219 1.00 97.00 113 VAL A C 1
ATOM 870 O O . VAL A 1 113 ? 8.024 -3.063 9.307 1.00 97.00 113 VAL A O 1
ATOM 873 N N . TYR A 1 114 ? 5.808 -3.360 9.448 1.00 95.75 114 TYR A N 1
ATOM 874 C CA . TYR A 1 114 ? 5.513 -1.963 9.783 1.00 95.75 114 TYR A CA 1
ATOM 875 C C . TYR A 1 114 ? 6.077 -1.557 11.152 1.00 95.75 114 TYR A C 1
ATOM 877 O O . TYR A 1 114 ? 6.632 -0.463 11.302 1.00 95.75 114 TYR A O 1
ATOM 885 N N . GLN A 1 115 ? 6.016 -2.455 12.140 1.00 96.31 115 GLN A N 1
ATOM 886 C CA . GLN A 1 115 ? 6.653 -2.237 13.443 1.00 96.31 115 GLN A CA 1
ATOM 887 C C . GLN A 1 115 ? 8.176 -2.095 13.315 1.00 96.31 115 GLN A C 1
ATOM 889 O O . GLN A 1 115 ? 8.755 -1.153 13.856 1.00 96.31 115 GLN A O 1
ATOM 894 N N . GLN A 1 116 ? 8.824 -2.988 12.564 1.00 96.56 116 GLN A N 1
ATOM 895 C CA . GLN A 1 116 ? 10.272 -2.958 12.333 1.00 96.56 116 GLN A CA 1
ATOM 896 C C . GLN A 1 116 ? 10.714 -1.733 11.526 1.00 96.56 116 GLN A C 1
ATOM 898 O O . GLN A 1 116 ? 11.784 -1.182 11.777 1.00 96.56 116 GLN A O 1
ATOM 903 N N . ALA A 1 117 ? 9.873 -1.261 10.604 1.00 95.88 117 ALA A N 1
ATOM 904 C CA . ALA A 1 117 ? 10.101 -0.042 9.835 1.00 95.88 117 ALA A CA 1
ATOM 905 C C . ALA A 1 117 ? 9.939 1.252 10.664 1.00 95.88 117 ALA A C 1
ATOM 907 O O . ALA A 1 117 ? 10.088 2.350 10.124 1.00 95.88 117 ALA A O 1
ATOM 908 N N . GLY A 1 118 ? 9.613 1.149 11.959 1.00 95.62 118 GLY A N 1
ATOM 909 C CA . GLY A 1 118 ? 9.404 2.297 12.844 1.00 95.62 118 GLY A CA 1
ATOM 910 C C . GLY A 1 118 ? 8.106 3.060 12.565 1.00 95.62 118 GLY A C 1
ATOM 911 O O . GLY A 1 118 ? 7.952 4.196 13.010 1.00 95.62 118 GLY A O 1
ATOM 912 N N . LYS A 1 119 ? 7.175 2.454 11.822 1.00 95.44 119 LYS A N 1
ATOM 913 C CA . LYS A 1 119 ? 5.865 3.021 11.487 1.00 95.44 119 LYS A CA 1
ATOM 914 C C . LYS A 1 119 ? 4.775 1.991 11.791 1.00 95.44 119 LYS A C 1
ATOM 916 O O . LYS A 1 119 ? 4.217 1.427 10.856 1.00 95.44 119 LYS A O 1
ATOM 921 N N . PRO A 1 120 ? 4.490 1.701 13.072 1.00 94.81 120 PRO A N 1
ATOM 922 C CA . PRO A 1 120 ? 3.444 0.751 13.425 1.00 94.81 120 PRO A CA 1
ATOM 923 C C . PRO A 1 120 ? 2.090 1.211 12.875 1.00 94.81 120 PRO A C 1
ATOM 925 O O . PRO A 1 120 ? 1.815 2.410 12.801 1.00 94.81 120 PRO A O 1
ATOM 928 N N . LEU A 1 121 ? 1.253 0.244 12.503 1.00 93.50 121 LEU A N 1
ATOM 929 C CA . LEU A 1 121 ? -0.104 0.517 12.040 1.00 93.50 121 LEU A CA 1
ATOM 930 C C . LEU A 1 121 ? -0.929 1.161 13.163 1.00 93.50 121 LEU A C 1
ATOM 932 O O . LEU A 1 121 ? -0.824 0.768 14.329 1.00 93.50 121 LEU A O 1
ATOM 936 N N . SER A 1 122 ? -1.748 2.150 12.811 1.00 94.00 122 SER A N 1
ATOM 937 C CA . SER A 1 122 ? -2.715 2.749 13.732 1.00 94.00 122 SER A CA 1
ATOM 938 C C . SER A 1 122 ? -3.866 1.784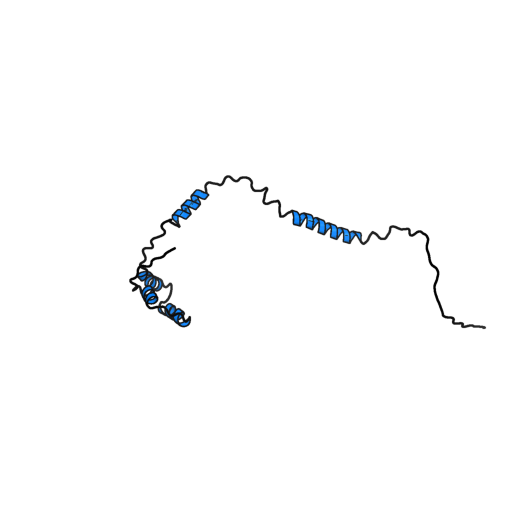 14.036 1.00 94.00 122 SER A C 1
ATOM 940 O O . SER A 1 122 ? -4.075 0.798 13.329 1.00 94.00 122 SER A O 1
ATOM 942 N N . ALA A 1 123 ? -4.653 2.085 15.072 1.00 91.56 123 ALA A N 1
ATOM 943 C CA . ALA A 1 123 ? -5.838 1.297 15.413 1.00 91.56 123 ALA A CA 1
ATOM 944 C C . ALA A 1 123 ? -6.835 1.206 14.243 1.00 91.56 123 ALA A C 1
ATOM 946 O O . ALA A 1 123 ? -7.349 0.129 13.964 1.00 91.56 123 ALA A O 1
ATOM 947 N N . ASP A 1 124 ? -7.037 2.304 13.512 1.00 87.38 124 ASP A N 1
ATOM 948 C CA . ASP A 1 124 ? -7.927 2.328 12.347 1.00 87.38 124 ASP A CA 1
ATOM 949 C C . ASP A 1 124 ? -7.385 1.473 11.198 1.00 87.38 124 ASP A C 1
ATOM 951 O O . ASP A 1 124 ? -8.138 0.759 10.548 1.00 87.38 124 ASP A O 1
ATOM 955 N N . GLN A 1 125 ? -6.069 1.492 10.970 1.00 89.31 125 GLN A N 1
ATOM 956 C CA . GLN A 1 125 ? -5.431 0.667 9.941 1.00 89.31 125 GLN A CA 1
ATOM 957 C C . GLN A 1 125 ? -5.494 -0.824 10.282 1.00 89.31 125 GLN A C 1
ATOM 959 O O . GLN A 1 125 ? -5.695 -1.645 9.391 1.00 89.31 125 GLN A O 1
ATOM 964 N N . LEU A 1 126 ? -5.363 -1.176 11.563 1.00 92.31 126 LEU A N 1
ATOM 965 C CA . LEU A 1 126 ? -5.600 -2.538 12.038 1.00 92.31 126 LEU A CA 1
ATOM 966 C C . LEU A 1 126 ? -7.070 -2.932 11.858 1.00 92.31 126 LEU A C 1
ATOM 968 O O . LEU A 1 126 ? -7.348 -4.015 11.362 1.00 92.31 126 LEU A O 1
ATOM 972 N N . ALA A 1 127 ? -8.009 -2.037 12.167 1.00 88.94 127 ALA A N 1
ATOM 973 C CA . ALA A 1 127 ? -9.430 -2.291 11.953 1.00 88.94 127 ALA A CA 1
ATOM 974 C C . ALA A 1 127 ? -9.777 -2.477 10.465 1.00 88.94 127 ALA A C 1
ATOM 976 O O . ALA A 1 127 ? -10.628 -3.301 10.137 1.00 88.94 127 ALA A O 1
ATOM 977 N N . MET A 1 128 ? -9.111 -1.752 9.558 1.00 85.88 128 MET A N 1
ATOM 978 C CA . MET A 1 128 ? -9.235 -1.951 8.107 1.00 85.88 128 MET A CA 1
ATOM 979 C C . MET A 1 128 ? -8.655 -3.302 7.675 1.00 85.88 128 MET A C 1
ATOM 981 O O . MET A 1 128 ? -9.263 -4.001 6.872 1.00 85.88 128 MET A O 1
ATOM 985 N N . LEU A 1 129 ? -7.504 -3.689 8.232 1.00 89.81 129 LEU A N 1
ATOM 986 C CA . LEU A 1 129 ? -6.876 -4.986 7.974 1.00 89.81 129 LEU A CA 1
ATOM 987 C C . LEU A 1 129 ? -7.738 -6.160 8.466 1.00 89.81 129 LEU A C 1
ATOM 989 O O . LEU A 1 129 ? -7.782 -7.202 7.820 1.00 89.81 129 LEU A O 1
ATOM 993 N N . ASP A 1 130 ? -8.427 -5.971 9.591 1.00 90.25 130 ASP A N 1
ATOM 994 C CA . ASP A 1 130 ? -9.253 -6.985 10.260 1.00 90.25 130 ASP A CA 1
ATOM 995 C C . ASP A 1 130 ? -10.715 -6.980 9.802 1.00 90.25 130 ASP A C 1
ATOM 997 O O . ASP A 1 130 ? -11.516 -7.800 10.244 1.00 90.25 130 ASP A O 1
ATOM 1001 N N . GLY A 1 131 ? -11.082 -6.025 8.957 1.00 86.44 131 GLY A N 1
ATOM 1002 C CA . GLY A 1 131 ? -12.438 -5.838 8.472 1.00 86.44 131 GLY A CA 1
ATOM 1003 C C . GLY A 1 131 ? -13.481 -5.397 9.473 1.00 86.44 131 GLY A C 1
ATOM 1004 O O . GLY A 1 131 ? -14.680 -5.519 9.245 1.00 86.44 131 GLY A O 1
ATOM 1005 N N . THR A 1 132 ? -13.024 -4.813 10.570 1.00 84.94 132 THR A N 1
ATOM 1006 C CA . THR A 1 132 ? -13.881 -4.249 11.614 1.00 84.94 132 THR A CA 1
ATOM 1007 C C . THR A 1 132 ? -14.051 -2.738 11.482 1.00 84.94 132 THR A C 1
ATOM 1009 O O . THR A 1 132 ? -14.725 -2.128 12.310 1.00 84.94 132 THR A O 1
ATOM 1012 N N . TYR A 1 133 ? -13.458 -2.119 10.455 1.00 82.81 133 TYR A N 1
ATOM 1013 C CA . TYR A 1 133 ? -13.546 -0.680 10.233 1.00 82.81 133 TYR A CA 1
ATOM 1014 C C . TYR A 1 133 ? -14.965 -0.260 9.797 1.00 82.81 133 TYR A C 1
ATOM 1016 O O . TYR A 1 133 ? -15.412 -0.665 8.724 1.00 82.81 133 TYR A O 1
ATOM 1024 N N . PRO A 1 134 ? -15.674 0.571 10.586 1.00 71.31 134 PRO A N 1
ATOM 1025 C CA . PRO A 1 134 ? -17.066 0.940 10.317 1.00 71.31 134 PRO A CA 1
ATOM 1026 C C . PRO A 1 134 ? -17.217 2.194 9.436 1.00 71.31 134 PRO A C 1
ATOM 1028 O O . PRO A 1 134 ? -18.340 2.631 9.193 1.00 71.31 134 PRO A O 1
ATOM 1031 N N . GLY A 1 135 ? -16.111 2.832 9.034 1.00 66.19 135 GLY A N 1
ATOM 1032 C CA . GLY A 1 135 ? -16.120 4.115 8.331 1.00 66.19 135 GLY A CA 1
ATOM 1033 C C . GLY A 1 135 ? -16.276 3.985 6.814 1.00 66.19 135 GLY A C 1
ATOM 1034 O O . GLY A 1 135 ? -15.755 3.061 6.193 1.00 66.19 135 GLY A O 1
ATOM 1035 N N . GLU A 1 136 ? -16.960 4.956 6.215 1.00 62.69 136 GLU A N 1
ATOM 1036 C CA . GLU A 1 136 ? -17.080 5.111 4.764 1.00 62.69 136 GLU A CA 1
ATOM 1037 C C . GLU A 1 136 ? -15.822 5.805 4.214 1.00 62.69 136 GLU A C 1
ATOM 1039 O O . GLU A 1 136 ? -15.401 6.844 4.731 1.00 62.69 136 GLU A O 1
ATOM 1044 N N . ILE A 1 137 ? -15.187 5.234 3.184 1.00 60.69 137 ILE A N 1
ATOM 1045 C CA . ILE A 1 137 ? -13.993 5.837 2.578 1.00 60.69 137 ILE A CA 1
ATOM 1046 C C . ILE A 1 137 ? -14.412 6.785 1.464 1.00 60.69 137 ILE A C 1
ATOM 1048 O O . ILE A 1 137 ? -14.832 6.362 0.389 1.00 60.69 137 ILE A O 1
ATOM 1052 N N . VAL A 1 138 ? -14.236 8.079 1.712 1.00 58.28 138 VAL A N 1
ATOM 1053 C CA . VAL A 1 138 ? -14.429 9.122 0.705 1.00 58.28 138 VAL A CA 1
ATOM 1054 C C . VAL A 1 138 ? -13.114 9.320 -0.053 1.00 58.28 138 VAL A C 1
ATOM 1056 O O . VAL A 1 138 ? -12.171 9.916 0.470 1.00 58.28 138 VAL A O 1
ATOM 1059 N N . ILE A 1 139 ? -13.039 8.812 -1.286 1.00 54.59 139 ILE A N 1
ATOM 1060 C CA . ILE A 1 139 ? -11.932 9.108 -2.205 1.00 54.59 139 ILE A CA 1
ATOM 1061 C C . ILE A 1 139 ? -12.276 10.404 -2.941 1.00 54.59 139 ILE A C 1
ATOM 1063 O O . ILE A 1 139 ? -13.136 10.416 -3.817 1.00 54.59 139 ILE A O 1
ATOM 1067 N N . ASN A 1 140 ? -11.603 11.494 -2.579 1.00 44.56 140 ASN A N 1
ATOM 1068 C CA . ASN A 1 140 ? -11.684 12.762 -3.306 1.00 44.56 140 ASN A CA 1
ATOM 1069 C C . ASN A 1 140 ? -10.553 12.828 -4.346 1.00 44.56 140 ASN A C 1
ATOM 1071 O O . ASN A 1 140 ? -9.443 12.376 -4.057 1.00 44.56 140 ASN A O 1
ATOM 1075 N N . GLN A 1 141 ? -10.845 13.372 -5.532 1.00 50.66 141 GLN A N 1
ATOM 1076 C CA . GLN A 1 141 ? -9.852 13.664 -6.577 1.00 50.66 141 GLN A CA 1
ATOM 1077 C C . GLN A 1 141 ? -9.204 15.033 -6.366 1.00 50.66 141 GLN A C 1
ATOM 1079 O O . GLN A 1 141 ? -9.931 15.963 -5.944 1.00 50.66 141 GLN A O 1
#

Radius of gyration: 47.12 Å; chains: 1; bounding box: 133×57×75 Å

Foldseek 3Di:
DDYDDDDDDDDDDDDDDDDDDDDDDPDDPPPCVVVVVVVVVVVVCCVCVVVVPPPPVVVPPPDDPDDPVVVVVVVVCCVVQPPVGDDDPDDLLVVLVVCCVVPVDPPVVVQVVCVVVVHGDDPQRVSSNNSNRPDDDDDDD

Secondary structure (DSSP, 8-state):
---------------------------S-TTTHHHHHHHHHHHHHHHHHHHSSSSTTSS--------THHHHHHHHHHHHS-TT-------HHHHHHHHHHTTSS-HHHHHHHHHHTT-PPPHHHHHHHTT----------